Protein AF-A0A958LD14-F1 (afdb_monomer)

pLDDT: mean 89.85, std 6.64, range [60.22, 96.81]

Solvent-accessible surface area (backbone atoms only — not comparable to full-atom values): 5925 Å² total; per-residue (Å²): 106,72,66,57,52,51,52,50,53,50,50,53,51,51,40,51,55,51,29,50,52,50,26,55,50,52,46,52,50,42,49,75,73,68,48,52,71,66,57,38,49,74,40,48,42,56,49,27,74,44,42,48,57,50,53,52,29,49,53,26,46,76,66,74,34,52,68,58,20,50,48,49,58,57,47,51,54,50,43,47,50,61,52,51,48,41,50,44,41,72,78,45,78,75,82,78,55,68,71,54,55,70,58,48,62,85,73,108

Mean predicted aligned error: 5.64 Å

Sequence (108 aa):
MLSTFAFFVLGVACLYFGGELLVSGAATLAKRLGVSPLAIGLTVVAFGTSAPELVVSLQASMSERYDISLGNVVGSNICNILLILGLASFLAPLRVQTKLVKLDIPIM

Structure (mmCIF, N/CA/C/O backbone):
data_AF-A0A958LD14-F1
#
_entry.id   AF-A0A958LD14-F1
#
loop_
_atom_site.group_PDB
_atom_site.id
_atom_site.type_symbol
_atom_site.label_atom_id
_atom_site.label_alt_id
_atom_site.label_comp_id
_atom_site.label_asym_id
_atom_site.label_entity_id
_atom_site.label_seq_id
_atom_site.pdbx_PDB_ins_code
_atom_site.Cartn_x
_atom_site.Cartn_y
_atom_site.Cartn_z
_atom_site.occupancy
_atom_site.B_iso_or_equiv
_atom_site.auth_seq_id
_atom_site.auth_comp_id
_atom_site.auth_asym_id
_atom_site.auth_atom_id
_atom_site.pdbx_PDB_model_num
ATOM 1 N N . MET A 1 1 ? 11.909 -9.075 -25.420 1.00 79.38 1 MET A N 1
ATOM 2 C CA . MET A 1 1 ? 10.453 -8.832 -25.282 1.00 79.38 1 MET A CA 1
ATOM 3 C C . MET A 1 1 ? 9.779 -9.892 -24.426 1.00 79.38 1 MET A C 1
ATOM 5 O O . MET A 1 1 ? 9.277 -9.524 -23.376 1.00 79.38 1 MET A O 1
ATOM 9 N N . LEU A 1 2 ? 9.808 -11.181 -24.798 1.00 89.31 2 LEU A N 1
ATOM 10 C CA . LEU A 1 2 ? 9.168 -12.236 -23.994 1.00 89.31 2 LEU A CA 1
ATOM 11 C C . LEU A 1 2 ? 9.739 -12.333 -22.566 1.00 89.31 2 LEU A C 1
ATOM 13 O O . LEU A 1 2 ? 8.982 -12.389 -21.605 1.00 89.31 2 LEU A O 1
ATOM 17 N N . SER A 1 3 ? 11.065 -12.261 -22.422 1.00 92.31 3 SER A N 1
ATOM 18 C CA . SER A 1 3 ? 11.744 -12.236 -21.117 1.00 92.31 3 SER A CA 1
ATOM 19 C C . SER A 1 3 ? 11.352 -11.027 -20.263 1.00 92.31 3 SER A C 1
ATOM 21 O O . SER A 1 3 ? 11.078 -11.170 -19.079 1.00 92.31 3 SER A O 1
ATOM 23 N N . THR A 1 4 ? 11.266 -9.841 -20.867 1.00 93.12 4 THR A N 1
ATOM 24 C CA . THR A 1 4 ? 10.838 -8.608 -20.191 1.00 93.12 4 THR A CA 1
ATOM 25 C C . THR A 1 4 ? 9.408 -8.720 -19.675 1.00 93.12 4 THR A C 1
ATOM 27 O O . THR A 1 4 ? 9.142 -8.373 -18.531 1.00 93.12 4 THR A O 1
ATOM 30 N N . PHE A 1 5 ? 8.496 -9.241 -20.500 1.00 94.62 5 PHE A N 1
ATOM 31 C CA . PHE A 1 5 ? 7.109 -9.454 -20.102 1.00 94.62 5 PHE A CA 1
ATOM 32 C C . PHE A 1 5 ? 6.996 -10.507 -18.992 1.00 94.62 5 PHE A C 1
ATOM 34 O O . PHE A 1 5 ? 6.275 -10.298 -18.022 1.00 94.62 5 PHE A O 1
ATOM 41 N N . ALA A 1 6 ? 7.767 -11.594 -19.077 1.00 95.62 6 ALA A N 1
ATOM 42 C CA . ALA A 1 6 ? 7.824 -12.605 -18.026 1.00 95.62 6 ALA A CA 1
ATOM 43 C C . ALA A 1 6 ? 8.314 -12.018 -16.690 1.00 95.62 6 ALA A C 1
ATOM 45 O O . ALA A 1 6 ? 7.679 -12.240 -15.662 1.00 95.62 6 ALA A O 1
ATOM 46 N N . PHE A 1 7 ? 9.389 -11.221 -16.700 1.00 95.12 7 PHE A N 1
ATOM 47 C CA . PHE A 1 7 ? 9.874 -10.544 -15.494 1.00 95.12 7 PHE A CA 1
ATOM 48 C C . PHE A 1 7 ? 8.883 -9.513 -14.955 1.00 95.12 7 PHE A C 1
ATOM 50 O O . PHE A 1 7 ? 8.754 -9.388 -13.741 1.00 95.12 7 PHE A O 1
ATOM 57 N N . PHE A 1 8 ? 8.159 -8.811 -15.829 1.00 92.75 8 PHE A N 1
ATOM 58 C CA . PHE A 1 8 ? 7.109 -7.884 -15.418 1.00 92.75 8 PHE A CA 1
ATOM 59 C C . PHE A 1 8 ? 5.981 -8.610 -14.675 1.00 92.75 8 PHE A C 1
ATOM 61 O O . PHE A 1 8 ? 5.665 -8.253 -13.543 1.00 92.75 8 PHE A O 1
ATOM 68 N N . VAL A 1 9 ? 5.424 -9.669 -15.270 1.00 95.69 9 VAL A N 1
ATOM 69 C CA . VAL A 1 9 ? 4.344 -10.457 -14.654 1.00 95.69 9 VAL A CA 1
ATOM 70 C C . VAL A 1 9 ? 4.806 -11.092 -13.342 1.00 95.69 9 VAL A C 1
ATOM 72 O O . VAL A 1 9 ? 4.093 -11.022 -12.342 1.00 95.69 9 VAL A O 1
ATOM 75 N N . LEU A 1 10 ? 6.013 -11.665 -13.318 1.00 96.06 10 LEU A N 1
ATOM 76 C CA . LEU A 1 10 ? 6.588 -12.247 -12.106 1.00 96.06 10 LEU A CA 1
ATOM 77 C C . LEU A 1 10 ? 6.785 -11.189 -11.012 1.00 96.06 10 LEU A C 1
ATOM 79 O O . LEU A 1 10 ? 6.453 -11.438 -9.859 1.00 96.06 10 LEU A O 1
ATOM 83 N N . GLY A 1 11 ? 7.284 -10.003 -11.368 1.00 93.50 11 GLY A N 1
ATOM 84 C CA . GLY A 1 11 ? 7.470 -8.892 -10.437 1.00 93.50 11 GLY A CA 1
ATOM 85 C C . GLY A 1 11 ? 6.154 -8.425 -9.817 1.00 93.50 11 GLY A C 1
ATOM 86 O O . GLY A 1 11 ? 6.074 -8.292 -8.598 1.00 93.50 11 GLY A O 1
ATOM 87 N N . VAL A 1 12 ? 5.108 -8.255 -10.632 1.00 91.62 12 VAL A N 1
ATOM 88 C CA . VAL A 1 12 ? 3.760 -7.899 -10.157 1.00 91.62 12 VAL A CA 1
ATOM 89 C C . VAL A 1 12 ? 3.210 -8.972 -9.218 1.00 91.62 12 VAL A C 1
ATOM 91 O O . VAL A 1 12 ? 2.715 -8.643 -8.143 1.00 91.62 12 VAL A O 1
ATOM 94 N N . ALA A 1 13 ? 3.342 -10.253 -9.575 1.00 94.44 13 ALA A N 1
ATOM 95 C CA . ALA A 1 13 ? 2.898 -11.352 -8.722 1.00 94.44 13 ALA A CA 1
ATOM 96 C C . ALA A 1 13 ? 3.643 -11.363 -7.377 1.00 94.44 13 ALA A C 1
ATOM 98 O O . ALA A 1 13 ? 3.014 -11.445 -6.325 1.00 94.44 13 ALA A O 1
ATOM 99 N N . CYS A 1 14 ? 4.971 -11.226 -7.392 1.00 94.06 14 CYS A N 1
ATOM 100 C CA . CYS A 1 14 ? 5.783 -11.169 -6.177 1.00 94.06 14 CYS A CA 1
ATOM 101 C C . CYS A 1 14 ? 5.411 -9.981 -5.282 1.00 94.06 14 CYS A C 1
ATOM 103 O O . CYS A 1 14 ? 5.321 -10.150 -4.069 1.00 94.06 14 CYS A O 1
ATOM 105 N N . LEU A 1 15 ? 5.171 -8.800 -5.860 1.00 91.56 15 LEU A N 1
ATOM 106 C CA . LEU A 1 15 ? 4.732 -7.620 -5.112 1.00 91.56 15 LEU A CA 1
ATOM 107 C C . LEU A 1 15 ? 3.354 -7.833 -4.479 1.00 91.56 15 LEU A C 1
ATOM 109 O O . LEU A 1 15 ? 3.181 -7.541 -3.298 1.00 91.56 15 LEU A O 1
ATOM 113 N N . TYR A 1 16 ? 2.406 -8.391 -5.234 1.00 90.12 16 TYR A N 1
ATOM 114 C CA . TYR A 1 16 ? 1.062 -8.688 -4.743 1.00 90.12 16 TYR A CA 1
ATOM 115 C C . TYR A 1 16 ? 1.087 -9.686 -3.578 1.00 90.12 16 TYR A C 1
ATOM 117 O O . TYR A 1 16 ? 0.620 -9.379 -2.483 1.00 90.12 16 TYR A O 1
ATOM 125 N N . PHE A 1 17 ? 1.685 -10.864 -3.779 1.00 93.12 17 PHE A N 1
ATOM 126 C CA . PHE A 1 17 ? 1.732 -11.895 -2.740 1.00 93.12 17 PHE A CA 1
ATOM 127 C C . PHE A 1 17 ? 2.604 -11.483 -1.551 1.00 93.12 17 PHE A C 1
ATOM 129 O O . PHE A 1 17 ? 2.261 -11.784 -0.410 1.00 93.12 17 PHE A O 1
ATOM 136 N N . GLY A 1 18 ? 3.711 -10.777 -1.794 1.00 91.44 18 GLY A N 1
ATOM 137 C CA . GLY A 1 18 ? 4.565 -10.244 -0.735 1.00 91.44 18 GLY A CA 1
ATOM 138 C C . GLY A 1 18 ? 3.833 -9.225 0.139 1.00 91.44 18 GLY A C 1
ATOM 139 O O . GLY A 1 18 ? 3.909 -9.312 1.365 1.00 91.44 18 GLY A O 1
ATOM 140 N N . GLY A 1 19 ? 3.078 -8.311 -0.478 1.00 89.44 19 GLY A N 1
ATOM 141 C CA . GLY A 1 19 ? 2.224 -7.353 0.227 1.00 89.44 19 GLY A CA 1
ATOM 142 C C . GLY A 1 19 ? 1.137 -8.042 1.052 1.00 89.44 19 GLY A C 1
ATOM 143 O O . GLY A 1 19 ? 0.997 -7.760 2.240 1.00 89.44 19 GLY A O 1
ATOM 144 N N . GLU A 1 20 ? 0.429 -9.009 0.466 1.00 90.38 20 GLU A N 1
ATOM 145 C CA . GLU A 1 20 ? -0.634 -9.752 1.155 1.00 90.38 20 GLU A CA 1
ATOM 146 C C . GLU A 1 20 ? -0.104 -10.544 2.362 1.00 90.38 20 GLU A C 1
ATOM 148 O O . GLU A 1 20 ? -0.685 -10.512 3.451 1.00 90.38 20 GLU A O 1
ATOM 153 N N . LEU A 1 21 ? 1.040 -11.219 2.213 1.00 91.81 21 LEU A N 1
ATOM 154 C CA . LEU A 1 21 ? 1.694 -11.943 3.307 1.00 91.81 21 LEU A CA 1
ATOM 155 C C . LEU A 1 21 ? 2.158 -10.996 4.421 1.00 91.81 21 LEU A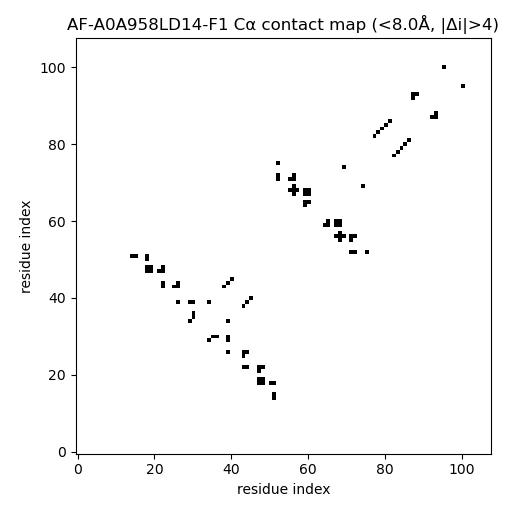 C 1
ATOM 157 O O . LEU A 1 21 ? 2.008 -11.316 5.603 1.00 91.81 21 LEU A O 1
ATOM 161 N N . LEU A 1 22 ? 2.684 -9.821 4.061 1.00 89.06 22 LEU A N 1
ATOM 162 C CA . LEU A 1 22 ? 3.080 -8.792 5.020 1.00 89.06 22 LEU A CA 1
ATOM 163 C C . LEU A 1 22 ? 1.871 -8.278 5.818 1.00 89.06 22 LEU A C 1
ATOM 165 O O . LEU A 1 22 ? 1.918 -8.264 7.050 1.00 89.06 22 LEU A O 1
ATOM 169 N N . VAL A 1 23 ? 0.786 -7.896 5.135 1.00 90.81 23 VAL A N 1
ATOM 170 C CA . VAL A 1 23 ? -0.440 -7.362 5.756 1.00 90.81 23 VAL A CA 1
ATOM 171 C C . VAL A 1 23 ? -1.069 -8.400 6.678 1.00 90.81 23 VAL A C 1
ATOM 173 O O . VAL A 1 23 ? -1.319 -8.126 7.853 1.00 90.81 23 VAL A O 1
ATOM 176 N N . SER A 1 24 ? -1.308 -9.608 6.165 1.00 91.06 24 SER A N 1
ATOM 177 C CA . SER A 1 24 ? -1.971 -10.680 6.910 1.00 91.06 24 SER A CA 1
ATOM 178 C C . SER A 1 24 ? -1.144 -11.146 8.113 1.00 91.06 24 SER A C 1
ATOM 180 O O . SER A 1 24 ? -1.692 -11.334 9.209 1.00 91.06 24 SER A O 1
ATOM 182 N N . GLY A 1 25 ? 0.179 -11.260 7.956 1.00 91.75 25 GLY A N 1
ATOM 183 C CA . GLY A 1 25 ? 1.109 -11.583 9.036 1.00 91.75 25 GLY A CA 1
ATOM 184 C C . GLY A 1 25 ? 1.121 -10.520 10.137 1.00 91.75 25 GLY A C 1
ATOM 185 O O . GLY A 1 25 ? 0.933 -10.840 11.315 1.00 91.75 25 GLY A O 1
ATOM 186 N N . ALA A 1 26 ? 1.266 -9.247 9.760 1.00 89.94 26 ALA A N 1
ATOM 187 C CA 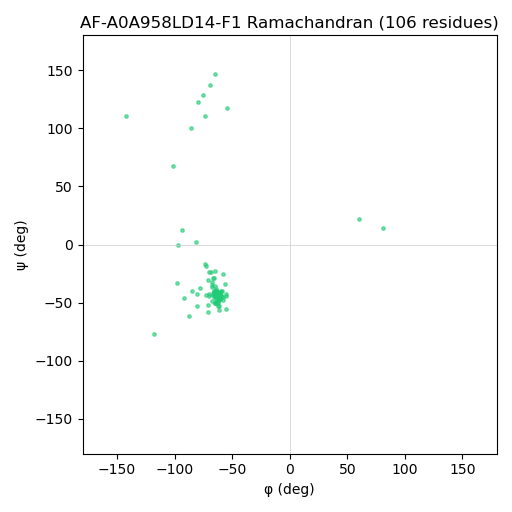. ALA A 1 26 ? 1.280 -8.129 10.699 1.00 89.94 26 ALA A CA 1
ATOM 188 C C . ALA A 1 26 ? -0.070 -7.958 11.420 1.00 89.94 26 ALA A C 1
ATOM 190 O O . ALA A 1 26 ? -0.100 -7.776 12.639 1.00 89.94 26 ALA A O 1
ATOM 191 N N . ALA A 1 27 ? -1.194 -8.093 10.708 1.00 92.44 27 ALA A N 1
ATOM 192 C CA . ALA A 1 27 ? -2.532 -8.014 11.294 1.00 92.44 27 ALA A CA 1
ATOM 193 C C . ALA A 1 27 ? -2.783 -9.153 12.296 1.00 92.44 27 ALA A C 1
ATOM 195 O O . ALA A 1 27 ? -3.334 -8.932 13.379 1.00 92.44 27 ALA A O 1
ATOM 196 N N . THR A 1 28 ? -2.328 -10.369 11.977 1.00 93.56 28 THR A N 1
ATOM 197 C CA . THR A 1 28 ? -2.416 -11.522 12.884 1.00 93.56 28 THR A CA 1
ATOM 198 C C . THR A 1 28 ? -1.594 -11.301 14.150 1.00 93.56 28 THR A C 1
ATOM 200 O O . THR A 1 28 ? -2.070 -11.596 15.249 1.00 93.56 28 THR A O 1
ATOM 203 N N . LEU A 1 29 ? -0.381 -10.758 14.021 1.00 93.19 29 LEU A N 1
ATOM 204 C CA . LEU A 1 29 ? 0.473 -10.440 15.162 1.00 93.19 29 LEU A CA 1
ATOM 205 C C . LEU A 1 29 ? -0.159 -9.363 16.053 1.00 93.19 29 LEU A C 1
ATOM 207 O O . LEU A 1 29 ? -0.289 -9.570 17.257 1.00 93.19 29 LEU A O 1
ATOM 211 N N . ALA A 1 30 ? -0.625 -8.257 15.469 1.00 92.19 30 ALA A N 1
ATOM 212 C CA . ALA A 1 30 ? -1.274 -7.172 16.204 1.00 92.19 30 ALA A CA 1
ATOM 213 C C . ALA A 1 30 ? -2.515 -7.659 16.972 1.00 92.19 30 ALA A C 1
ATOM 215 O O . ALA A 1 30 ? -2.709 -7.311 18.137 1.00 92.19 30 ALA A O 1
ATOM 216 N N . LYS A 1 31 ? -3.312 -8.548 16.364 1.00 93.50 31 LYS A N 1
ATOM 217 C CA . LYS A 1 31 ? -4.460 -9.178 17.029 1.00 93.50 31 LYS A CA 1
ATOM 218 C C . LYS A 1 31 ? -4.040 -10.020 18.237 1.00 93.50 31 LYS A C 1
ATOM 220 O O . LYS A 1 31 ? -4.694 -9.957 19.274 1.00 93.50 31 LYS A O 1
ATOM 225 N N . ARG A 1 32 ? -2.950 -10.792 18.131 1.00 94.25 32 ARG A N 1
ATOM 226 C CA . ARG A 1 32 ? -2.408 -11.589 19.251 1.00 94.25 32 ARG A CA 1
ATOM 227 C C . ARG A 1 32 ? -1.872 -10.721 20.389 1.00 94.25 32 ARG A C 1
ATOM 229 O O . ARG A 1 32 ? -1.922 -11.146 21.536 1.00 94.25 32 ARG A O 1
ATOM 236 N N . LEU A 1 33 ? -1.407 -9.513 20.078 1.00 94.50 33 LEU A N 1
ATOM 237 C CA . LEU A 1 33 ? -0.957 -8.519 21.055 1.00 94.50 33 LEU A CA 1
ATOM 238 C C . LEU A 1 33 ? -2.110 -7.717 21.692 1.00 94.50 33 LEU A C 1
ATOM 240 O O . LEU A 1 33 ? -1.858 -6.824 22.494 1.00 94.50 33 LEU A O 1
ATOM 244 N N . GLY A 1 34 ? -3.371 -8.018 21.356 1.00 92.94 34 GLY A N 1
ATOM 245 C CA . GLY A 1 34 ? -4.544 -7.357 21.936 1.00 92.94 34 GLY A CA 1
ATOM 246 C C . GLY A 1 34 ? -4.894 -6.003 21.310 1.00 92.94 34 GLY A C 1
ATOM 247 O O . GLY A 1 34 ? -5.698 -5.262 21.875 1.00 92.94 34 GLY A O 1
ATOM 248 N N . VAL A 1 35 ? -4.328 -5.666 20.146 1.00 93.62 35 VAL A N 1
ATOM 249 C CA . VAL A 1 35 ? -4.668 -4.432 19.421 1.00 93.62 35 VAL A CA 1
ATOM 250 C C . VAL A 1 35 ? -6.093 -4.529 18.868 1.00 93.62 35 VAL A C 1
ATOM 252 O O . VAL A 1 35 ? -6.506 -5.566 18.342 1.00 93.62 35 VAL A O 1
ATOM 255 N N . SER A 1 36 ? -6.865 -3.444 18.984 1.00 90.62 36 SER A N 1
ATOM 256 C CA . SER A 1 36 ? -8.257 -3.430 18.528 1.00 90.62 36 SER A CA 1
ATOM 257 C C . SER A 1 36 ? -8.358 -3.593 17.000 1.00 90.62 36 SER A C 1
ATOM 259 O O . SER A 1 36 ? -7.518 -3.060 16.271 1.00 90.62 36 SER A O 1
ATOM 261 N N . PRO A 1 37 ? -9.408 -4.259 16.475 1.00 85.19 37 PRO A N 1
ATOM 262 C CA . PRO A 1 37 ? -9.594 -4.419 15.029 1.00 85.19 37 PRO A CA 1
ATOM 263 C C . PRO A 1 37 ? -9.622 -3.091 14.265 1.00 85.19 37 PRO A C 1
ATOM 265 O O . PRO A 1 37 ? -9.121 -3.009 13.149 1.00 85.19 37 PRO A O 1
ATOM 268 N N . LEU A 1 38 ? -10.170 -2.042 14.888 1.00 84.50 38 LEU A N 1
ATOM 269 C CA . LEU A 1 38 ? -10.217 -0.701 14.313 1.00 84.50 38 LEU A CA 1
ATOM 270 C C . LEU A 1 38 ? -8.813 -0.102 14.171 1.00 84.50 38 LEU A C 1
ATOM 272 O O . LEU A 1 38 ? -8.483 0.409 13.108 1.00 84.50 38 LEU A O 1
ATOM 276 N N . ALA A 1 39 ? -7.965 -0.222 15.197 1.00 86.56 39 ALA A N 1
ATOM 277 C CA . ALA A 1 39 ? -6.586 0.249 15.111 1.00 86.56 39 ALA A CA 1
ATOM 278 C C . ALA A 1 39 ? -5.780 -0.544 14.069 1.00 86.56 39 ALA A C 1
ATOM 280 O O . ALA A 1 39 ? -5.039 0.061 13.303 1.00 86.56 39 ALA A O 1
ATOM 281 N N . ILE A 1 40 ? -5.963 -1.868 13.978 1.00 88.94 40 ILE A N 1
ATOM 282 C CA . ILE A 1 40 ? -5.316 -2.710 12.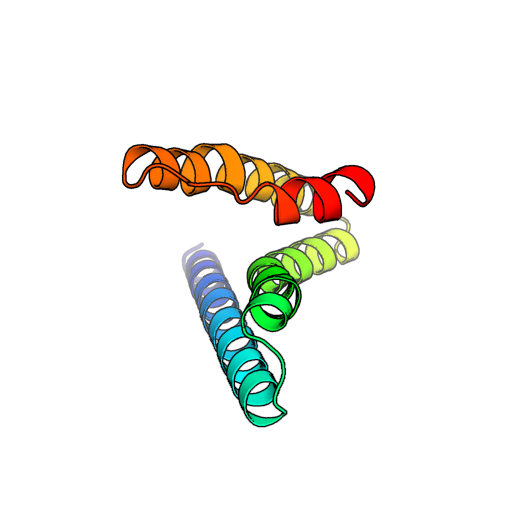952 1.00 88.94 40 ILE A CA 1
ATOM 283 C C . ILE A 1 40 ? -5.728 -2.267 11.542 1.00 88.94 40 ILE A C 1
ATOM 285 O O . ILE A 1 40 ? -4.869 -2.113 10.676 1.00 88.94 40 ILE A O 1
ATOM 289 N N . GLY A 1 41 ? -7.025 -2.037 11.319 1.00 83.81 41 GLY A N 1
ATOM 290 C CA . GLY A 1 41 ? -7.550 -1.584 10.032 1.00 83.81 41 GLY A CA 1
ATOM 291 C C . GLY A 1 41 ? -7.004 -0.216 9.619 1.00 83.81 41 GLY A C 1
ATOM 292 O O . GLY A 1 41 ? -6.532 -0.058 8.498 1.00 83.81 41 GLY A O 1
ATOM 293 N N . LEU A 1 42 ? -7.007 0.746 10.546 1.00 83.19 42 LEU A N 1
ATOM 294 C CA . LEU A 1 42 ? -6.547 2.115 10.290 1.00 83.19 42 LEU A CA 1
ATOM 295 C C . LEU A 1 42 ? -5.022 2.250 10.172 1.00 83.19 42 LEU A C 1
ATOM 297 O O . LEU A 1 42 ? -4.548 3.265 9.676 1.00 83.19 42 LEU A O 1
ATOM 301 N N . THR A 1 43 ? -4.248 1.261 10.626 1.00 86.38 43 THR A N 1
ATOM 302 C CA . THR A 1 43 ? -2.777 1.330 10.617 1.00 86.38 43 THR A CA 1
ATOM 303 C C . THR A 1 43 ? -2.166 0.242 9.744 1.00 86.38 43 THR A C 1
ATOM 305 O O . THR A 1 43 ? -1.759 0.507 8.620 1.00 86.38 43 THR A O 1
ATOM 308 N N . VAL A 1 44 ? -2.122 -0.993 10.239 1.00 88.19 44 VAL A N 1
ATOM 309 C CA . VAL A 1 44 ? -1.429 -2.123 9.612 1.00 88.19 44 VAL A CA 1
ATOM 310 C C . VAL A 1 44 ? -1.984 -2.427 8.226 1.00 88.19 44 VAL A C 1
ATOM 312 O O . VAL A 1 44 ? -1.215 -2.598 7.284 1.00 88.19 44 VAL A O 1
ATOM 315 N N . VAL A 1 45 ? -3.311 -2.488 8.097 1.00 86.94 45 VAL A N 1
ATOM 316 C CA . VAL A 1 45 ? -3.948 -2.810 6.816 1.00 86.94 45 VAL A CA 1
ATOM 317 C C . VAL A 1 45 ? -3.778 -1.653 5.841 1.00 86.94 45 VAL A C 1
ATOM 319 O O . VAL A 1 45 ? -3.254 -1.872 4.757 1.00 86.94 45 VAL A O 1
ATOM 322 N N . ALA A 1 46 ? -4.133 -0.429 6.247 1.00 84.00 46 ALA A N 1
ATOM 323 C CA . ALA A 1 46 ? -4.009 0.760 5.401 1.00 84.00 46 ALA A CA 1
ATOM 324 C C . ALA A 1 46 ? -2.576 0.976 4.874 1.00 84.00 46 ALA A C 1
ATOM 326 O O . ALA A 1 46 ? -2.372 1.283 3.696 1.00 84.00 46 ALA A O 1
ATOM 327 N N . PHE A 1 47 ? -1.573 0.779 5.734 1.00 86.00 47 PHE A N 1
ATOM 328 C CA . PHE A 1 47 ? -0.172 0.911 5.348 1.00 86.00 47 PHE A CA 1
ATOM 329 C C . PHE A 1 47 ? 0.281 -0.250 4.461 1.00 86.00 47 PHE A C 1
ATOM 331 O O . PHE A 1 47 ? 0.953 -0.041 3.455 1.00 86.00 47 PHE A O 1
ATOM 338 N N . GLY A 1 48 ? -0.094 -1.480 4.812 1.00 86.88 48 GLY A N 1
ATOM 339 C CA . GLY A 1 48 ? 0.366 -2.659 4.094 1.00 86.88 48 GLY A CA 1
ATOM 340 C C . GLY A 1 48 ? -0.253 -2.809 2.699 1.00 86.88 48 GLY A C 1
ATOM 341 O O . GLY A 1 48 ? 0.442 -3.266 1.796 1.00 86.88 48 GLY A O 1
ATOM 342 N N . THR A 1 49 ? -1.488 -2.348 2.470 1.00 86.75 49 THR A N 1
ATOM 343 C CA . THR A 1 49 ? -2.075 -2.312 1.116 1.00 86.75 49 THR A CA 1
ATOM 344 C C . THR A 1 49 ? -1.392 -1.307 0.198 1.00 86.75 49 THR A C 1
ATOM 346 O O . THR A 1 49 ? -1.461 -1.489 -1.004 1.00 86.75 49 THR A O 1
ATOM 349 N N . SER A 1 50 ? -0.739 -0.281 0.757 1.00 89.94 50 SER A N 1
ATOM 350 C CA . SER A 1 50 ? 0.002 0.742 -0.001 1.00 89.94 50 SER A CA 1
ATOM 351 C C . SER A 1 50 ? 1.511 0.458 -0.072 1.00 89.94 50 SER A C 1
ATOM 353 O O . SER A 1 50 ? 2.284 1.250 -0.619 1.00 89.94 50 SER A O 1
ATOM 355 N N . ALA A 1 51 ? 1.969 -0.639 0.543 1.00 90.00 51 ALA A N 1
ATOM 356 C CA . ALA A 1 51 ? 3.381 -0.995 0.596 1.00 90.00 51 ALA A CA 1
ATOM 357 C C . ALA A 1 51 ? 3.962 -1.350 -0.788 1.00 90.00 51 ALA A C 1
ATOM 359 O O . ALA A 1 51 ? 5.070 -0.888 -1.079 1.00 90.00 51 ALA A O 1
ATOM 360 N N . PRO A 1 52 ? 3.268 -2.106 -1.667 1.00 89.19 52 PRO A N 1
ATOM 361 C CA . PRO A 1 52 ? 3.749 -2.346 -3.027 1.00 89.19 52 PRO A CA 1
ATOM 362 C C . P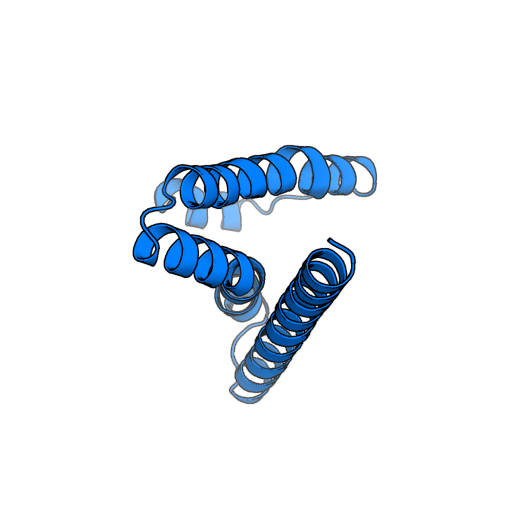RO A 1 52 ? 3.959 -1.046 -3.812 1.00 89.19 52 PRO A C 1
ATOM 364 O O . PRO A 1 52 ? 5.005 -0.854 -4.431 1.00 89.19 52 PRO A O 1
ATOM 367 N N . GLU A 1 53 ? 3.005 -0.120 -3.735 1.00 92.12 53 GLU A N 1
ATOM 368 C CA . GLU A 1 53 ? 3.046 1.180 -4.392 1.00 92.12 53 GLU A CA 1
ATOM 369 C C . GLU A 1 53 ? 4.204 2.018 -3.860 1.00 92.12 53 GLU A C 1
ATOM 371 O O . GLU A 1 53 ? 4.936 2.616 -4.646 1.00 92.12 53 GLU A O 1
ATOM 376 N N . LEU A 1 54 ? 4.418 2.022 -2.543 1.00 92.25 54 LEU A N 1
ATOM 377 C CA . LEU A 1 54 ? 5.553 2.703 -1.930 1.00 92.25 54 LEU A CA 1
ATOM 378 C C . LEU A 1 54 ? 6.880 2.175 -2.488 1.00 92.25 54 LEU A C 1
ATOM 380 O O . LEU A 1 54 ? 7.736 2.967 -2.880 1.00 92.25 54 LEU A O 1
ATOM 384 N N . VAL A 1 55 ? 7.045 0.852 -2.561 1.00 93.12 55 VAL A N 1
ATOM 385 C CA . VAL A 1 55 ? 8.267 0.219 -3.080 1.00 93.12 55 VAL A CA 1
ATOM 386 C C . VAL A 1 55 ? 8.487 0.566 -4.554 1.00 93.12 55 VAL A C 1
ATOM 388 O O . VAL A 1 55 ? 9.602 0.929 -4.930 1.00 93.12 55 VAL A O 1
ATOM 391 N N . VAL A 1 56 ? 7.439 0.514 -5.382 1.00 93.62 56 VAL A N 1
ATOM 392 C CA . VAL A 1 56 ? 7.516 0.875 -6.808 1.00 93.62 56 VAL A CA 1
ATOM 393 C C . VAL A 1 56 ? 7.861 2.355 -6.983 1.00 93.62 56 VAL A C 1
ATOM 395 O O . VAL A 1 56 ? 8.776 2.684 -7.739 1.00 93.62 56 VAL A O 1
ATOM 398 N N . SER A 1 57 ? 7.194 3.252 -6.253 1.00 94.19 57 SER A N 1
ATOM 399 C CA . SER A 1 57 ? 7.447 4.695 -6.315 1.00 94.19 57 SER A CA 1
ATOM 400 C C . SER A 1 57 ? 8.852 5.068 -5.851 1.00 94.19 57 SER A C 1
ATOM 402 O O . SER A 1 57 ? 9.490 5.920 -6.477 1.00 94.19 57 SER A O 1
ATOM 404 N N . LEU A 1 58 ? 9.344 4.432 -4.782 1.00 95.56 58 LEU A N 1
ATOM 405 C CA . LEU A 1 58 ? 10.703 4.617 -4.274 1.00 95.56 58 LEU A CA 1
ATOM 406 C C . LEU A 1 58 ? 11.738 4.143 -5.292 1.00 95.56 58 LEU A C 1
ATOM 408 O O . LEU A 1 58 ? 12.637 4.905 -5.636 1.00 95.56 58 LEU A O 1
ATOM 412 N N . GLN A 1 59 ? 11.590 2.924 -5.818 1.00 94.94 59 GLN A N 1
ATOM 413 C CA . GLN A 1 59 ? 12.523 2.384 -6.807 1.00 94.94 59 GLN A CA 1
ATOM 414 C C . GLN A 1 59 ? 12.559 3.252 -8.074 1.00 94.94 59 GLN A C 1
ATOM 416 O O . GLN A 1 59 ? 13.640 3.550 -8.584 1.00 94.94 59 GLN A O 1
ATOM 421 N N . ALA A 1 60 ? 11.395 3.690 -8.561 1.00 95.25 60 ALA A N 1
ATOM 422 C CA . ALA A 1 60 ? 11.292 4.561 -9.725 1.00 95.25 60 ALA A CA 1
ATOM 423 C C . ALA A 1 60 ? 11.993 5.907 -9.492 1.00 95.25 60 ALA A C 1
ATOM 425 O O . ALA A 1 60 ? 12.784 6.336 -10.330 1.00 95.25 60 ALA A O 1
ATOM 426 N N . SER A 1 61 ? 11.776 6.528 -8.329 1.00 95.00 61 SER A N 1
ATOM 427 C CA . SER A 1 61 ? 12.414 7.797 -7.961 1.00 95.00 61 SER A CA 1
ATOM 428 C C . SER A 1 61 ? 13.935 7.665 -7.819 1.00 95.00 61 SER A C 1
ATOM 430 O O . SER A 1 61 ? 14.682 8.477 -8.360 1.00 95.00 61 SER A O 1
ATOM 432 N N . MET A 1 62 ? 14.409 6.589 -7.178 1.00 96.81 62 MET A N 1
ATOM 433 C CA . MET A 1 62 ? 15.842 6.276 -7.060 1.00 96.81 62 MET A CA 1
ATOM 434 C C . MET A 1 62 ? 16.503 5.964 -8.407 1.00 96.81 62 MET A C 1
ATOM 436 O O . MET A 1 62 ? 17.714 6.098 -8.537 1.00 96.81 62 MET A O 1
ATOM 440 N N . SER A 1 63 ? 15.716 5.548 -9.400 1.00 96.25 63 SER A N 1
ATOM 441 C CA . SER A 1 63 ? 16.177 5.283 -10.766 1.00 96.25 63 SER A CA 1
ATOM 442 C C . SER A 1 63 ? 16.011 6.494 -11.696 1.00 96.25 63 SER A C 1
ATOM 444 O O . SER A 1 63 ? 16.076 6.319 -12.911 1.00 96.25 63 SER A O 1
ATOM 446 N N . GLU A 1 64 ? 15.738 7.686 -11.146 1.00 95.50 64 GLU A N 1
ATOM 447 C CA . GLU A 1 64 ? 15.497 8.945 -11.8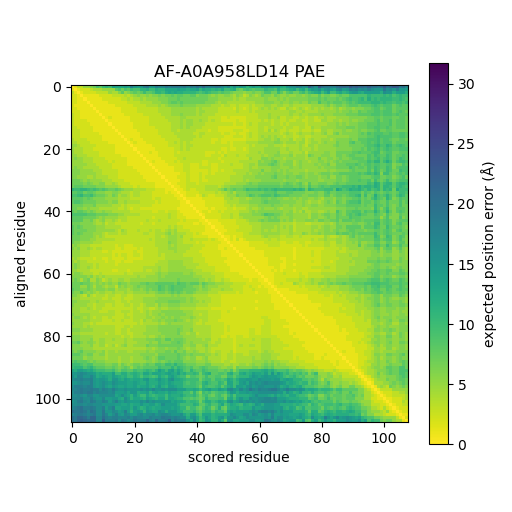75 1.00 95.50 64 GLU A CA 1
ATOM 448 C C . GLU A 1 64 ? 14.295 8.895 -12.847 1.00 95.50 64 GLU A C 1
ATOM 450 O O . GLU A 1 64 ? 14.178 9.694 -13.774 1.00 95.50 64 GLU A O 1
ATOM 455 N N . ARG A 1 65 ? 13.351 7.968 -12.622 1.00 95.62 65 ARG A N 1
ATOM 456 C CA . ARG A 1 65 ? 12.109 7.792 -13.401 1.00 95.62 65 ARG A CA 1
ATOM 457 C C . ARG A 1 65 ? 10.914 8.386 -12.661 1.00 95.62 65 ARG A C 1
ATOM 459 O O . ARG A 1 65 ? 10.038 7.677 -12.155 1.00 95.62 65 ARG A O 1
ATOM 466 N N . TYR A 1 66 ? 10.914 9.710 -12.535 1.00 93.94 66 TYR A N 1
ATOM 467 C CA . TYR A 1 66 ? 9.921 10.443 -11.741 1.00 93.94 66 TYR A CA 1
ATOM 468 C C . TYR A 1 66 ? 8.501 10.371 -12.314 1.00 93.94 66 TYR A C 1
ATOM 470 O O . TYR A 1 66 ? 7.535 10.410 -11.557 1.00 93.94 66 TYR A O 1
ATOM 478 N N . ASP A 1 67 ? 8.371 10.220 -13.629 1.00 95.81 67 ASP A N 1
ATOM 479 C CA . ASP A 1 67 ? 7.111 10.007 -14.342 1.00 95.81 67 ASP A CA 1
ATOM 480 C C . ASP A 1 67 ? 6.392 8.732 -13.877 1.00 95.81 67 ASP A C 1
ATOM 482 O O . ASP A 1 67 ? 5.196 8.766 -13.588 1.00 95.81 67 ASP A O 1
ATOM 486 N N . ILE A 1 68 ? 7.130 7.629 -13.714 1.00 94.94 68 ILE A N 1
ATOM 487 C CA . ILE A 1 68 ? 6.591 6.363 -13.199 1.00 94.94 68 ILE A CA 1
ATOM 488 C C . ILE A 1 68 ? 6.171 6.516 -11.736 1.00 94.94 68 ILE A C 1
ATOM 490 O O . ILE A 1 68 ? 5.094 6.064 -11.355 1.00 94.94 68 ILE A O 1
ATOM 494 N N . SER A 1 69 ? 6.997 7.173 -10.918 1.00 94.50 69 SER A N 1
ATOM 495 C CA . SER A 1 69 ? 6.699 7.399 -9.498 1.00 94.50 69 SER A CA 1
ATOM 496 C C . SER A 1 69 ? 5.424 8.235 -9.317 1.00 94.50 69 SER A C 1
ATOM 498 O O . SER A 1 69 ? 4.516 7.851 -8.579 1.00 94.50 69 SER A O 1
ATOM 500 N N . LEU A 1 70 ? 5.308 9.340 -10.061 1.00 95.44 70 LEU A N 1
ATOM 501 C CA . LEU A 1 70 ? 4.140 10.216 -10.028 1.00 95.44 70 LEU A CA 1
ATOM 502 C C . LEU A 1 70 ? 2.892 9.513 -10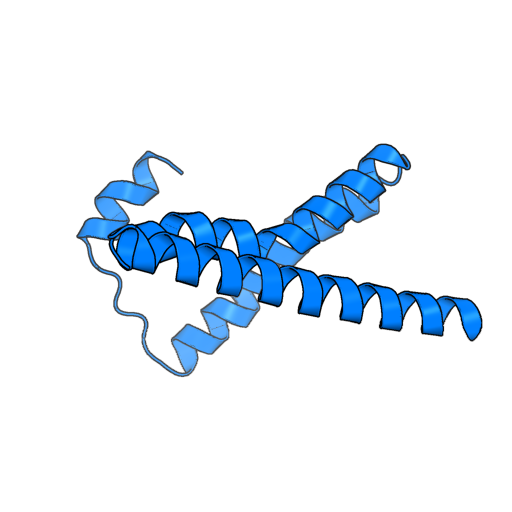.575 1.00 95.44 70 LEU A C 1
ATOM 504 O O . LEU A 1 70 ? 1.825 9.590 -9.967 1.00 95.44 70 LEU A O 1
ATOM 508 N N . GLY A 1 71 ? 3.038 8.790 -11.688 1.00 96.06 71 GLY A N 1
ATOM 509 C CA . GLY A 1 71 ? 1.968 7.998 -12.286 1.00 96.06 71 GLY A CA 1
ATOM 510 C C . GLY A 1 71 ? 1.442 6.921 -11.340 1.00 96.06 71 GLY A C 1
ATOM 511 O O . GLY A 1 71 ? 0.231 6.742 -11.245 1.00 96.06 71 GLY A O 1
ATOM 512 N N . ASN A 1 72 ? 2.326 6.265 -10.587 1.00 94.56 72 ASN A N 1
ATOM 513 C CA . ASN A 1 72 ? 1.945 5.273 -9.589 1.00 94.56 72 ASN A CA 1
ATOM 514 C C . ASN A 1 72 ? 1.146 5.905 -8.437 1.00 94.56 72 ASN A C 1
ATOM 516 O O . ASN A 1 72 ? 0.049 5.454 -8.134 1.00 94.56 72 ASN A O 1
ATOM 520 N N . VAL A 1 73 ? 1.633 6.997 -7.836 1.00 93.25 73 VAL A N 1
ATOM 521 C CA . VAL A 1 73 ? 0.937 7.644 -6.704 1.00 93.25 73 VAL A CA 1
ATOM 522 C C . VAL A 1 73 ? -0.418 8.221 -7.121 1.00 93.25 73 VAL A C 1
ATOM 524 O O . VAL A 1 73 ? -1.438 7.962 -6.481 1.00 93.25 73 VAL A O 1
ATOM 527 N N . VAL A 1 74 ? -0.446 9.008 -8.198 1.00 95.44 74 VAL A N 1
ATOM 528 C CA . VAL A 1 74 ? -1.673 9.676 -8.653 1.00 95.44 74 VAL A CA 1
ATOM 529 C C . VAL A 1 74 ? -2.658 8.657 -9.223 1.00 95.44 74 VAL A C 1
ATOM 531 O O . VAL A 1 74 ? -3.842 8.691 -8.888 1.00 95.44 74 VAL A O 1
ATOM 534 N N . GLY A 1 75 ? -2.173 7.720 -10.041 1.00 95.38 75 GLY A N 1
ATOM 535 C CA . GLY A 1 75 ? -2.988 6.676 -10.654 1.00 95.38 75 GLY A CA 1
ATOM 536 C C . GLY A 1 75 ? -3.646 5.764 -9.622 1.00 95.38 75 GLY A C 1
ATOM 537 O O . GLY A 1 75 ? -4.854 5.540 -9.703 1.00 95.38 75 GLY A O 1
ATOM 538 N N . SER A 1 76 ? -2.901 5.303 -8.613 1.00 92.94 76 SER A N 1
ATOM 539 C CA . SER A 1 76 ? -3.448 4.431 -7.567 1.00 92.94 76 SER A CA 1
ATOM 540 C C . SER A 1 76 ? -4.536 5.121 -6.745 1.00 92.94 76 SER A C 1
ATOM 542 O O . SER A 1 76 ? -5.576 4.518 -6.494 1.00 92.94 76 SER A O 1
ATOM 544 N N . ASN A 1 77 ? -4.385 6.407 -6.409 1.00 93.19 77 ASN A N 1
ATOM 545 C CA . ASN A 1 77 ? -5.431 7.151 -5.697 1.00 93.19 77 ASN A CA 1
ATOM 546 C C . ASN A 1 77 ? -6.700 7.338 -6.540 1.00 93.19 77 ASN A C 1
ATOM 548 O O . ASN A 1 77 ? -7.811 7.172 -6.031 1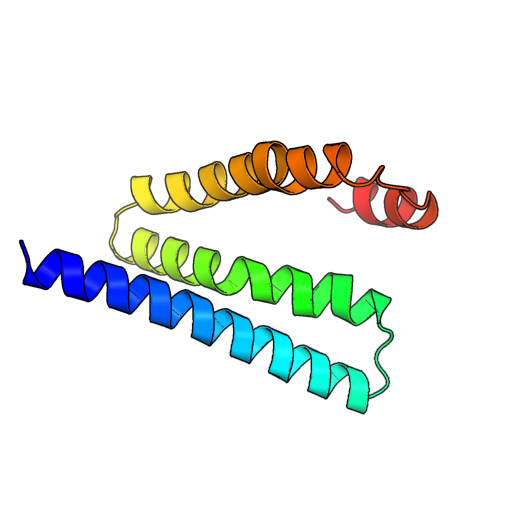.00 93.19 77 ASN A O 1
ATOM 552 N N . ILE A 1 78 ? -6.548 7.637 -7.833 1.00 95.75 78 ILE A N 1
ATOM 553 C CA . ILE A 1 78 ? -7.682 7.740 -8.761 1.00 95.75 78 ILE A CA 1
ATOM 554 C C . ILE A 1 78 ? -8.409 6.393 -8.860 1.00 95.75 78 ILE A C 1
ATOM 556 O O . ILE A 1 78 ? -9.633 6.354 -8.730 1.00 95.75 78 ILE A O 1
ATOM 560 N N . CYS A 1 79 ? -7.679 5.287 -9.030 1.00 94.69 79 CYS A N 1
ATOM 561 C CA . CYS A 1 79 ? -8.255 3.942 -9.050 1.00 94.69 79 CYS A CA 1
ATOM 562 C C . CYS A 1 79 ? -8.952 3.596 -7.726 1.00 94.69 79 CYS A C 1
ATOM 564 O O . CYS A 1 79 ? -10.081 3.109 -7.739 1.00 94.69 79 CYS A O 1
ATOM 566 N N . ASN A 1 80 ? -8.342 3.896 -6.580 1.00 91.94 80 ASN A N 1
ATOM 567 C CA . ASN A 1 80 ? -8.929 3.601 -5.274 1.00 91.94 80 ASN A CA 1
ATOM 568 C C . ASN A 1 80 ? -10.266 4.321 -5.065 1.00 91.94 80 ASN A C 1
ATOM 570 O O . ASN A 1 80 ? -11.212 3.721 -4.560 1.00 91.94 80 ASN A O 1
ATOM 574 N N . ILE A 1 81 ? -10.377 5.582 -5.487 1.00 92.56 81 ILE A N 1
ATOM 575 C CA . ILE A 1 81 ? -11.601 6.371 -5.305 1.00 92.56 81 ILE A CA 1
ATOM 576 C C . ILE A 1 81 ? -12.648 6.031 -6.372 1.00 92.56 81 ILE A C 1
ATOM 578 O O . ILE A 1 81 ? -13.798 5.740 -6.051 1.00 92.56 81 ILE A O 1
ATOM 582 N N . LEU A 1 82 ? -12.283 6.081 -7.653 1.00 95.38 82 LEU A N 1
ATOM 583 C CA . LEU A 1 82 ? -13.266 5.967 -8.731 1.00 95.38 82 LEU A CA 1
ATOM 584 C C . LEU A 1 82 ? -13.650 4.518 -9.014 1.00 95.38 82 LEU A C 1
ATOM 586 O O . LEU A 1 82 ? -14.826 4.225 -9.214 1.00 95.38 82 LEU A O 1
ATOM 590 N N . LEU A 1 83 ? -12.669 3.615 -9.027 1.00 94.94 83 LEU A N 1
ATOM 591 C CA . LEU A 1 83 ? -12.904 2.214 -9.347 1.00 94.94 83 LEU A CA 1
ATOM 592 C C . LEU A 1 83 ? -13.284 1.432 -8.092 1.00 94.94 83 LEU A C 1
ATOM 594 O O . LEU A 1 83 ? -14.385 0.899 -8.027 1.00 94.94 83 LEU A O 1
ATOM 598 N N . ILE A 1 84 ? -12.407 1.370 -7.087 1.00 91.56 84 ILE A N 1
ATOM 599 C CA . ILE A 1 84 ? -12.618 0.489 -5.928 1.00 91.56 84 ILE A CA 1
ATOM 600 C C . ILE A 1 84 ? -13.761 1.005 -5.054 1.00 91.56 84 ILE A C 1
ATOM 602 O O . ILE A 1 84 ? -14.748 0.299 -4.857 1.00 91.56 84 ILE A O 1
ATOM 606 N N . LEU A 1 85 ? -13.659 2.237 -4.549 1.00 91.25 85 LEU A N 1
ATOM 607 C CA . LEU A 1 85 ? -14.679 2.832 -3.687 1.00 91.25 85 LEU A CA 1
ATOM 608 C C . LEU A 1 85 ? -15.991 3.059 -4.450 1.00 91.25 85 LEU A C 1
ATOM 610 O O . LEU A 1 85 ? -17.060 2.772 -3.913 1.00 91.25 85 LEU A O 1
ATOM 614 N N . GLY A 1 86 ? -15.915 3.498 -5.711 1.00 93.19 86 GLY A N 1
ATOM 615 C CA . GLY A 1 86 ? -17.071 3.622 -6.598 1.00 93.19 86 GLY A CA 1
ATOM 616 C C . GLY A 1 86 ? -17.839 2.305 -6.741 1.00 93.19 86 GLY A C 1
ATOM 617 O O . GLY A 1 86 ? -19.023 2.251 -6.403 1.00 93.19 86 GLY A O 1
ATOM 618 N N . LEU A 1 87 ? -17.167 1.220 -7.143 1.00 95.12 87 LEU A N 1
ATOM 619 C CA . LEU A 1 87 ? -17.791 -0.104 -7.262 1.00 95.12 87 LEU A CA 1
ATOM 620 C C . LEU A 1 87 ? -18.278 -0.642 -5.913 1.00 95.12 87 LEU A C 1
ATOM 622 O O . LEU A 1 87 ? -19.383 -1.178 -5.838 1.00 95.12 87 LEU A O 1
ATOM 626 N N . ALA A 1 88 ? -17.501 -0.474 -4.840 1.00 93.44 88 ALA A N 1
ATOM 627 C CA . ALA A 1 88 ? -17.902 -0.897 -3.502 1.00 93.44 88 ALA A CA 1
ATOM 628 C C . ALA A 1 88 ? -19.193 -0.195 -3.058 1.00 93.44 88 ALA A C 1
ATOM 630 O O . ALA A 1 88 ? -20.108 -0.859 -2.583 1.00 93.44 88 ALA A O 1
ATOM 631 N N . SER A 1 89 ? -19.299 1.120 -3.276 1.00 92.44 89 SER A N 1
ATOM 632 C CA . SER A 1 89 ? -20.487 1.910 -2.932 1.00 92.44 89 SER A CA 1
ATOM 633 C C . SER A 1 89 ? -21.717 1.558 -3.768 1.00 92.44 89 SER A C 1
ATOM 635 O O . SER A 1 89 ? -22.836 1.610 -3.257 1.00 92.44 89 SER A O 1
ATOM 637 N N . PHE A 1 90 ? -21.506 1.165 -5.028 1.00 93.69 90 PHE A N 1
ATOM 638 C CA . PHE A 1 90 ? -22.562 0.710 -5.925 1.00 93.69 90 PHE A CA 1
ATOM 639 C C . PHE A 1 90 ? -23.119 -0.656 -5.500 1.00 93.69 90 PHE A C 1
ATOM 641 O O . PHE A 1 90 ? -24.332 -0.851 -5.497 1.00 9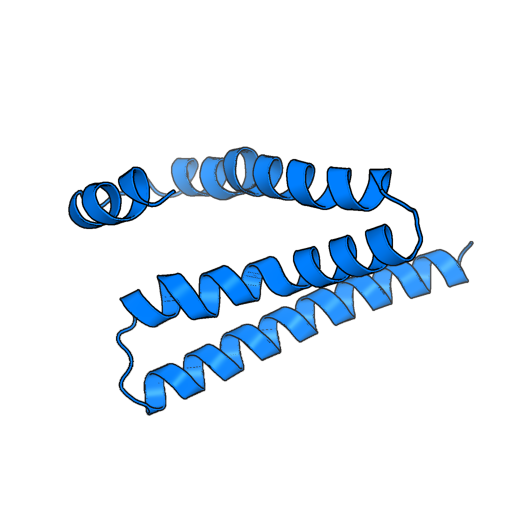3.69 90 PHE A O 1
ATOM 648 N N . LEU A 1 91 ? -22.245 -1.592 -5.114 1.00 95.25 91 LEU A N 1
ATOM 649 C CA . LEU A 1 91 ? -22.636 -2.939 -4.688 1.00 95.25 91 LEU A CA 1
ATOM 650 C C . LEU A 1 91 ? -23.184 -2.979 -3.253 1.00 95.25 91 LEU A C 1
ATOM 652 O O . LEU A 1 91 ? -24.110 -3.736 -2.967 1.00 95.25 91 LEU A O 1
ATOM 656 N N . ALA A 1 92 ? -22.616 -2.185 -2.345 1.00 91.62 92 ALA A N 1
ATOM 657 C CA . ALA A 1 92 ? -22.987 -2.136 -0.937 1.00 91.62 92 ALA A CA 1
ATOM 658 C C . ALA A 1 92 ? -22.931 -0.685 -0.420 1.00 91.62 92 ALA A C 1
ATOM 660 O O . ALA A 1 92 ? -21.838 -0.137 -0.253 1.00 91.62 92 ALA A O 1
ATOM 661 N N . PRO A 1 93 ? -24.082 -0.054 -0.106 1.00 86.19 93 PRO A N 1
ATOM 662 C CA . PRO A 1 93 ? -24.110 1.321 0.381 1.00 86.19 93 PRO A CA 1
ATOM 663 C C . PRO A 1 93 ? -23.216 1.512 1.611 1.00 86.19 93 PRO A C 1
ATOM 665 O O . PRO A 1 93 ? -23.439 0.917 2.671 1.00 86.19 93 PRO A O 1
ATOM 668 N N . LEU A 1 94 ? -22.201 2.364 1.472 1.00 82.56 94 LEU A N 1
ATOM 669 C CA . LEU A 1 94 ? -21.201 2.601 2.508 1.00 82.56 94 LEU A CA 1
ATOM 670 C C . LEU A 1 94 ? -21.802 3.436 3.643 1.00 82.56 94 LEU A C 1
ATOM 672 O O . LEU A 1 94 ? -22.078 4.626 3.495 1.00 82.56 94 LEU A O 1
ATOM 676 N N . ARG A 1 95 ? -21.990 2.818 4.813 1.00 82.06 95 ARG A N 1
ATOM 677 C CA . ARG A 1 95 ? -22.396 3.524 6.034 1.00 82.06 95 ARG A CA 1
ATOM 678 C C . ARG A 1 95 ? -21.169 4.085 6.741 1.00 82.06 95 ARG A C 1
ATOM 680 O O . ARG A 1 95 ? -20.479 3.371 7.463 1.00 82.06 95 ARG A O 1
ATOM 687 N N . VAL A 1 96 ? -20.920 5.376 6.555 1.00 77.44 96 VAL A N 1
ATOM 688 C CA . VAL A 1 96 ? -19.819 6.077 7.222 1.00 77.44 96 VAL A CA 1
ATOM 689 C C . VAL A 1 96 ? -20.217 6.420 8.659 1.00 77.44 96 VAL A C 1
ATOM 691 O O . VAL A 1 96 ? -21.217 7.097 8.899 1.00 77.44 96 VAL A O 1
ATOM 694 N N . GLN A 1 97 ? -19.434 5.964 9.638 1.00 77.25 97 GLN A N 1
ATOM 695 C CA . GLN A 1 97 ? -19.643 6.351 11.033 1.00 77.25 97 GLN A CA 1
ATOM 696 C C . GLN A 1 97 ? -19.156 7.783 11.256 1.00 77.25 97 GLN A C 1
ATOM 698 O O . GLN A 1 97 ? -17.998 8.105 10.998 1.00 77.25 97 GLN A O 1
ATOM 703 N N . THR A 1 98 ? -20.002 8.636 11.835 1.00 76.81 98 THR A N 1
ATOM 704 C CA . THR A 1 98 ? -19.676 10.046 12.116 1.00 76.81 98 THR A CA 1
ATOM 705 C C . THR A 1 98 ? -18.443 10.206 13.013 1.00 76.81 98 THR A C 1
ATOM 707 O O . THR A 1 98 ? -17.771 11.232 12.969 1.00 76.81 98 THR A O 1
ATOM 710 N N . LYS A 1 99 ? -18.131 9.189 13.828 1.00 76.31 99 LYS A N 1
ATOM 711 C CA . LYS A 1 99 ? -16.939 9.159 14.684 1.00 76.31 99 LYS A CA 1
ATOM 712 C C . LYS A 1 99 ? -15.636 9.063 13.876 1.00 76.31 99 LYS A C 1
ATOM 714 O O . LYS A 1 99 ? -14.668 9.691 14.281 1.00 76.31 99 LYS A O 1
ATOM 719 N N . LEU A 1 100 ? -15.640 8.344 12.747 1.00 74.88 100 LEU A N 1
ATOM 720 C CA . LEU A 1 100 ? -14.502 8.272 11.822 1.00 74.88 100 LEU A CA 1
ATOM 721 C C . LEU A 1 100 ? -14.277 9.634 11.153 1.00 74.88 100 LEU A C 1
ATOM 723 O O . LEU A 1 100 ? -13.194 10.191 11.222 1.00 74.88 100 LEU A O 1
ATOM 727 N N . VAL A 1 101 ? -15.348 10.234 10.624 1.00 78.94 101 VAL A N 1
ATOM 728 C CA . VAL A 1 101 ? -15.320 11.547 9.946 1.00 78.94 101 VAL A C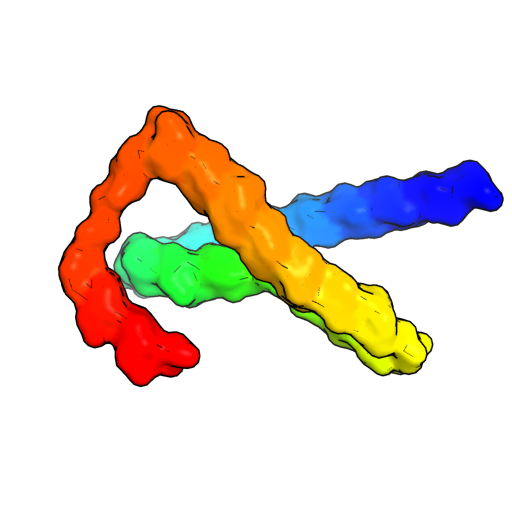A 1
ATOM 729 C C . VAL A 1 101 ? -14.725 12.637 10.839 1.00 78.94 101 VAL A C 1
ATOM 731 O O . VAL A 1 101 ? -13.901 13.426 10.392 1.00 78.94 101 VAL A O 1
ATOM 734 N N . LYS A 1 102 ? -15.130 12.682 12.113 1.00 79.06 102 LYS A N 1
ATOM 735 C CA . LYS A 1 102 ? -14.638 13.681 13.072 1.00 79.06 102 LYS A CA 1
ATOM 736 C C . LYS A 1 102 ? -13.176 13.483 13.472 1.00 79.06 102 LYS A C 1
ATOM 738 O O . LYS A 1 102 ? -12.575 14.441 13.943 1.00 79.06 102 LYS A O 1
ATOM 743 N N . LEU A 1 103 ? -12.651 12.265 13.356 1.00 74.75 103 LEU A N 1
ATOM 744 C CA . LEU A 1 103 ? -11.274 11.948 13.721 1.00 74.75 103 LEU A CA 1
ATOM 745 C C . LEU A 1 103 ? -10.333 12.094 12.521 1.00 74.75 103 LEU A C 1
ATOM 747 O O . LEU A 1 103 ? -9.293 12.722 12.659 1.00 74.75 103 LEU A O 1
ATOM 751 N N . ASP A 1 104 ? -10.717 11.564 11.360 1.00 74.31 104 ASP A N 1
ATOM 752 C CA . ASP A 1 104 ? -9.821 11.429 10.208 1.00 74.31 104 ASP A CA 1
ATOM 753 C C . ASP A 1 104 ? -9.765 12.705 9.349 1.00 74.31 104 ASP A C 1
ATOM 755 O O . ASP A 1 104 ? -8.682 13.106 8.937 1.00 74.31 104 ASP A O 1
ATOM 759 N N . ILE A 1 105 ? -10.892 13.400 9.121 1.00 77.12 105 ILE A N 1
ATOM 760 C CA . ILE A 1 105 ? -10.934 14.590 8.240 1.00 77.12 105 ILE A CA 1
ATOM 761 C C . ILE A 1 105 ? -10.093 15.778 8.741 1.00 77.12 105 ILE A C 1
ATOM 763 O O . ILE A 1 105 ? -9.514 16.457 7.906 1.00 77.12 105 ILE A O 1
ATOM 767 N N . PRO A 1 106 ? -10.011 16.090 10.049 1.00 80.31 106 PRO A N 1
ATOM 768 C CA . PRO A 1 106 ? -9.167 17.194 10.514 1.00 80.31 106 PRO A CA 1
ATOM 769 C C . PRO A 1 106 ? -7.663 16.899 10.457 1.00 80.31 106 PRO A C 1
ATOM 771 O O . PRO A 1 106 ? -6.867 17.825 10.597 1.00 80.31 106 PRO A O 1
ATOM 774 N N . ILE A 1 107 ? -7.288 15.618 10.378 1.00 71.62 107 ILE A N 1
ATOM 775 C CA . ILE A 1 107 ? -5.896 15.153 10.437 1.00 71.62 107 ILE A CA 1
ATOM 776 C C . ILE A 1 107 ? -5.338 14.909 9.026 1.00 71.62 107 ILE A C 1
ATOM 778 O O . ILE A 1 107 ? -4.140 15.108 8.822 1.00 71.62 107 ILE A O 1
ATOM 782 N N . MET A 1 108 ? -6.183 14.473 8.083 1.00 60.22 108 MET A N 1
ATOM 783 C CA . MET A 1 108 ? -5.867 14.386 6.648 1.00 60.22 108 MET A CA 1
ATOM 784 C C . MET A 1 108 ? -5.779 15.766 5.997 1.00 60.22 108 MET A C 1
ATOM 786 O O . MET A 1 108 ? -4.888 15.924 5.134 1.00 60.22 108 MET A O 1
#

Secondary structure (DSSP, 8-state):
-HHHHHHHHHHHHHHHHHHHHHHHHHHHHHHHTT--HHHHIIIIIHHHHTHHHHHHHHHHHHTT-HHHHHHHHHHHHHIIIIIIIHHHHHHS-----HHHHHHHTTT-

Radius of gyration: 16.86 Å; Cα contacts (8 Å, |Δi|>4): 54; chains: 1; bounding box: 40×30×47 Å

Foldseek 3Di:
DVVVVVVVVVLVVCLVVVLVCQLVVVLVVCVVVVHDPVVSCVPSVVCSVCVSLVVQLVVCVVVVNNVRNCCSVVVVVCCCVCPVVVVCCVVPPDDDDVVCVVPPVVVD